Protein AF-A0A496L9N2-F1 (afdb_monomer_lite)

Foldseek 3Di:
DYDDDDDDPPPPPPPPPVPPPQDDWAQVDKDKDFDDAQDKWFKWFAAPAWQWWKWKDAQPDTDIGTHHRDTDPGTDIDHHNHRMMMMTTRTPDMDTDD

Structure (mmCIF, N/CA/C/O backbone):
data_AF-A0A496L9N2-F1
#
_entry.id   AF-A0A496L9N2-F1
#
loop_
_atom_site.group_PDB
_atom_site.id
_atom_site.type_symbol
_atom_site.label_atom_id
_atom_site.label_alt_id
_atom_site.label_comp_id
_atom_site.label_asym_id
_atom_site.label_entity_id
_atom_site.label_seq_id
_atom_site.pdbx_PDB_ins_code
_atom_site.Cartn_x
_atom_site.Cartn_y
_atom_site.Cartn_z
_atom_site.occupancy
_atom_site.B_iso_or_equiv
_atom_site.auth_seq_id
_atom_site.auth_comp_id
_atom_site.auth_asym_id
_atom_site.auth_atom_id
_atom_site.pdbx_PDB_model_num
ATOM 1 N N . MET A 1 1 ? 64.633 -45.741 10.354 1.00 36.06 1 MET A N 1
ATOM 2 C CA . MET A 1 1 ? 64.370 -45.119 9.034 1.00 36.06 1 MET A CA 1
ATOM 3 C C . MET A 1 1 ? 62.860 -45.118 8.837 1.00 36.06 1 MET A C 1
ATOM 5 O O . MET A 1 1 ? 62.280 -46.160 9.049 1.00 36.06 1 MET A O 1
ATOM 9 N N . ARG A 1 2 ? 62.137 -44.066 8.472 1.00 38.75 2 ARG A N 1
ATOM 10 C CA . ARG A 1 2 ? 62.447 -42.684 8.114 1.00 38.75 2 ARG A CA 1
ATOM 11 C C . ARG A 1 2 ? 61.059 -42.095 7.780 1.00 38.75 2 ARG A C 1
ATOM 13 O O . ARG A 1 2 ? 60.489 -42.583 6.820 1.00 38.75 2 ARG A O 1
ATOM 20 N N . LYS A 1 3 ? 60.618 -41.037 8.488 1.00 38.22 3 LYS A N 1
ATOM 21 C CA . LYS A 1 3 ? 59.775 -39.934 7.948 1.00 38.22 3 LYS A CA 1
ATOM 22 C C . LYS A 1 3 ? 58.300 -40.297 7.610 1.00 38.22 3 LYS A C 1
ATOM 24 O O . LYS A 1 3 ? 58.030 -41.409 7.215 1.00 38.22 3 LYS A O 1
ATOM 29 N N . VAL A 1 4 ? 57.274 -39.450 7.696 1.00 49.91 4 VAL A N 1
ATOM 30 C CA . VAL A 1 4 ? 57.127 -38.012 7.961 1.00 49.91 4 VAL A CA 1
ATOM 31 C C . VAL A 1 4 ? 55.627 -37.729 8.187 1.00 49.91 4 VAL A C 1
ATOM 33 O O . VAL A 1 4 ? 54.772 -38.395 7.614 1.00 49.91 4 VAL A O 1
ATOM 36 N N . PHE A 1 5 ? 55.346 -36.733 9.027 1.00 50.44 5 PHE A N 1
ATOM 37 C CA . PHE A 1 5 ? 54.077 -36.020 9.196 1.00 50.44 5 PHE A CA 1
ATOM 38 C C . PHE A 1 5 ? 53.332 -35.736 7.881 1.00 50.44 5 PHE A C 1
ATOM 40 O O . PHE A 1 5 ? 53.931 -35.172 6.968 1.00 50.44 5 PHE A O 1
ATOM 47 N N . THR A 1 6 ? 52.002 -35.866 7.862 1.00 48.62 6 THR A N 1
ATOM 48 C CA . THR A 1 6 ? 51.175 -34.768 7.325 1.00 48.62 6 THR A CA 1
ATOM 49 C C . THR A 1 6 ? 49.805 -34.738 7.998 1.00 48.62 6 THR A C 1
ATOM 51 O O . THR A 1 6 ? 49.031 -35.687 7.937 1.00 48.62 6 THR A O 1
ATOM 54 N N . TYR A 1 7 ? 49.570 -33.633 8.698 1.00 42.25 7 TYR A N 1
ATOM 55 C CA . TYR A 1 7 ? 48.331 -33.246 9.351 1.00 42.25 7 TYR A CA 1
ATOM 56 C C . TYR A 1 7 ? 47.402 -32.514 8.361 1.00 42.25 7 TYR A C 1
ATOM 58 O O . TYR A 1 7 ? 47.862 -31.993 7.349 1.00 42.25 7 TYR A O 1
ATOM 66 N N . PHE A 1 8 ? 46.136 -32.372 8.770 1.00 48.81 8 PHE A N 1
ATOM 67 C CA . PHE A 1 8 ? 45.142 -31.389 8.314 1.00 48.81 8 PHE A CA 1
ATOM 68 C C . PHE A 1 8 ? 44.525 -31.590 6.924 1.00 48.81 8 PHE A C 1
ATOM 70 O O . PHE A 1 8 ? 44.835 -30.878 5.975 1.00 48.81 8 PHE A O 1
ATOM 77 N N . THR A 1 9 ? 43.485 -32.423 6.850 1.00 45.75 9 THR A N 1
ATOM 78 C CA . THR A 1 9 ? 42.367 -32.146 5.936 1.00 45.75 9 THR A CA 1
ATOM 79 C C . THR A 1 9 ? 41.264 -31.451 6.724 1.00 45.75 9 THR A C 1
ATOM 81 O O . THR A 1 9 ? 40.448 -32.084 7.392 1.00 45.75 9 THR A O 1
ATOM 84 N N . ILE A 1 10 ? 41.292 -30.120 6.682 1.00 54.94 10 ILE A N 1
ATOM 85 C CA . ILE A 1 10 ? 40.213 -29.245 7.134 1.00 54.94 10 ILE A CA 1
ATOM 86 C C . ILE A 1 10 ? 39.014 -29.529 6.226 1.00 54.94 10 ILE A C 1
ATOM 88 O O . ILE A 1 10 ? 39.008 -29.130 5.062 1.00 54.94 10 ILE A O 1
ATOM 92 N N . LEU A 1 11 ? 38.003 -30.233 6.736 1.00 48.22 11 LEU A N 1
ATOM 93 C CA . LEU A 1 11 ? 36.707 -30.305 6.073 1.00 48.22 11 LEU A CA 1
ATOM 94 C C . LEU A 1 11 ? 35.982 -28.992 6.376 1.00 48.22 11 LEU A C 1
ATOM 96 O O . LEU A 1 11 ? 35.253 -28.871 7.359 1.00 48.22 11 LEU A O 1
ATOM 100 N N . ALA A 1 12 ? 36.254 -27.976 5.560 1.00 53.25 12 ALA A N 1
ATOM 101 C CA . ALA A 1 12 ? 35.446 -26.772 5.518 1.00 53.25 12 ALA A CA 1
ATOM 102 C C . ALA A 1 12 ? 34.037 -27.188 5.076 1.00 53.25 12 ALA A C 1
ATOM 104 O O . ALA A 1 12 ? 33.773 -27.375 3.889 1.00 53.25 12 ALA A O 1
ATOM 105 N N . ALA A 1 13 ? 33.138 -27.383 6.041 1.00 56.91 13 ALA A N 1
ATOM 106 C CA . ALA A 1 13 ? 31.712 -27.431 5.780 1.00 56.91 13 ALA A CA 1
ATOM 107 C C . ALA A 1 13 ? 31.321 -26.049 5.243 1.00 56.91 13 ALA A C 1
ATOM 109 O O . ALA A 1 13 ? 31.137 -25.099 6.004 1.00 56.91 13 ALA A O 1
ATOM 110 N N . GLY A 1 14 ? 31.297 -25.919 3.916 1.00 54.19 14 GLY A N 1
ATOM 111 C CA . GLY A 1 14 ? 30.810 -24.735 3.232 1.00 54.19 14 GLY A CA 1
ATOM 112 C C . GLY A 1 14 ? 29.369 -24.495 3.654 1.00 54.19 14 GLY A C 1
ATOM 113 O O . GLY A 1 14 ? 28.460 -25.201 3.224 1.00 54.19 14 GLY A O 1
ATOM 114 N N . LEU A 1 15 ? 29.167 -23.509 4.524 1.00 57.34 15 LEU A N 1
ATOM 115 C CA . LEU A 1 15 ? 27.855 -22.963 4.809 1.00 57.34 15 LEU A CA 1
ATOM 116 C C . LEU A 1 15 ? 27.409 -22.252 3.531 1.00 57.34 15 LEU A C 1
ATOM 118 O O . LEU A 1 15 ? 27.759 -21.097 3.295 1.00 57.34 15 LEU A O 1
ATOM 122 N N . ILE A 1 16 ? 26.675 -22.958 2.674 1.00 60.75 16 ILE A N 1
ATOM 123 C CA . ILE A 1 16 ? 25.995 -22.355 1.529 1.00 60.75 16 ILE A CA 1
ATOM 124 C C . ILE A 1 16 ? 24.809 -21.570 2.100 1.00 60.75 16 ILE A C 1
ATOM 126 O O . ILE A 1 16 ? 23.659 -22.003 2.057 1.00 60.75 16 ILE A O 1
ATOM 130 N N . ALA A 1 17 ? 25.094 -20.433 2.736 1.00 58.53 17 ALA A N 1
ATOM 131 C CA . ALA A 1 17 ? 24.071 -19.472 3.097 1.00 58.53 17 ALA A CA 1
ATOM 132 C C . ALA A 1 17 ? 23.520 -18.931 1.777 1.00 58.53 17 ALA A C 1
ATOM 134 O O . ALA A 1 17 ? 24.125 -18.072 1.139 1.00 58.53 17 ALA A O 1
ATOM 135 N N . SER A 1 18 ? 22.401 -19.497 1.330 1.00 59.22 18 SER A N 1
ATOM 136 C CA . SER A 1 18 ? 21.631 -18.958 0.217 1.00 59.22 18 SER A CA 1
ATOM 137 C C . SER A 1 18 ? 21.074 -17.616 0.684 1.00 59.22 18 SER A C 1
ATOM 139 O O . SER A 1 18 ? 20.006 -17.554 1.287 1.00 59.22 18 SER A O 1
ATOM 141 N N . THR A 1 19 ? 21.839 -16.541 0.503 1.00 51.50 19 THR A N 1
ATOM 142 C CA . THR A 1 19 ? 21.374 -15.185 0.776 1.00 51.50 19 THR A CA 1
ATOM 143 C C . THR A 1 19 ? 20.365 -14.834 -0.306 1.00 51.50 19 THR A C 1
ATOM 145 O O . THR A 1 19 ? 20.704 -14.329 -1.373 1.00 51.50 19 THR A O 1
ATOM 148 N N . THR A 1 20 ? 19.089 -15.134 -0.067 1.00 59.22 20 THR A N 1
ATOM 149 C CA . THR A 1 20 ? 18.021 -14.558 -0.881 1.00 59.22 20 THR A CA 1
ATOM 150 C C . THR A 1 20 ? 18.107 -13.047 -0.704 1.00 59.22 20 THR A C 1
ATOM 152 O O . THR A 1 20 ? 17.745 -12.522 0.351 1.00 59.22 20 THR A O 1
ATOM 155 N N . VAL A 1 21 ? 18.648 -12.347 -1.701 1.00 61.78 21 VAL A N 1
ATOM 156 C CA . VAL A 1 21 ? 18.656 -10.885 -1.744 1.00 61.78 21 VAL A CA 1
ATOM 157 C C . VAL A 1 21 ? 17.199 -10.446 -1.886 1.00 61.78 21 VAL A C 1
ATOM 159 O O . VAL A 1 21 ? 16.675 -10.345 -2.991 1.00 61.78 21 VAL A O 1
ATOM 162 N N . GLN A 1 22 ? 16.502 -10.250 -0.766 1.00 65.25 22 GLN A N 1
ATOM 163 C CA . GLN A 1 22 ? 15.195 -9.605 -0.789 1.00 65.25 22 GLN A CA 1
ATOM 164 C C . GLN A 1 22 ? 15.406 -8.134 -1.136 1.00 65.25 22 GLN A C 1
ATOM 166 O O . GLN A 1 22 ? 16.136 -7.419 -0.445 1.00 65.25 22 GLN A O 1
ATOM 171 N N . ALA A 1 23 ? 14.763 -7.680 -2.212 1.00 77.94 23 ALA A N 1
ATOM 172 C CA . ALA A 1 23 ? 14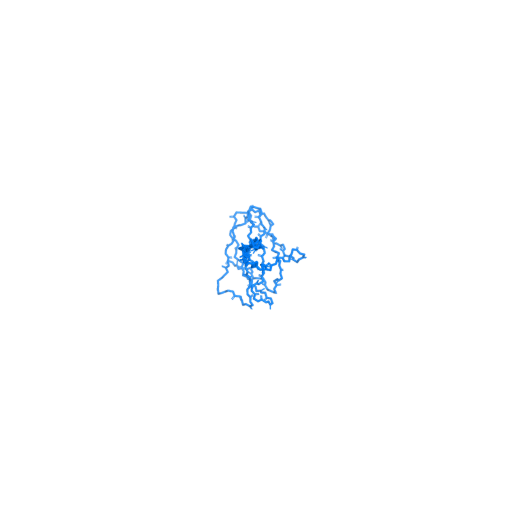.719 -6.267 -2.551 1.00 77.94 23 ALA A CA 1
ATOM 173 C C . ALA A 1 23 ? 14.160 -5.467 -1.359 1.00 77.94 23 ALA A C 1
ATOM 175 O O . ALA A 1 23 ? 13.143 -5.837 -0.767 1.00 77.94 23 ALA A O 1
ATOM 176 N N . GLN A 1 24 ? 14.832 -4.374 -0.991 1.00 92.12 24 GLN A N 1
ATOM 177 C CA . GLN A 1 24 ? 14.393 -3.511 0.106 1.00 92.12 24 GLN A CA 1
ATOM 178 C C . GLN A 1 24 ? 13.285 -2.553 -0.350 1.00 92.12 24 GLN A C 1
ATOM 180 O O . GLN A 1 24 ? 13.298 -2.056 -1.477 1.00 92.12 24 GLN A O 1
ATOM 185 N N . VAL A 1 25 ? 12.334 -2.263 0.543 1.00 97.31 25 VAL A N 1
ATOM 186 C CA . VAL A 1 25 ? 11.277 -1.270 0.293 1.00 97.31 25 VAL A CA 1
ATOM 187 C C . VAL A 1 25 ? 11.901 0.119 0.149 1.00 97.31 25 VAL A C 1
ATOM 189 O O . VAL A 1 25 ? 12.671 0.551 1.007 1.00 97.31 25 VAL A O 1
ATOM 192 N N . ASN A 1 26 ? 11.519 0.858 -0.895 1.00 97.19 26 ASN A N 1
ATOM 193 C CA . ASN A 1 26 ? 11.902 2.262 -1.027 1.00 97.19 26 ASN A CA 1
ATOM 194 C C . ASN A 1 26 ? 11.111 3.133 -0.036 1.00 97.19 26 ASN A C 1
ATOM 196 O O . ASN A 1 26 ? 9.980 3.531 -0.311 1.00 97.19 26 ASN A O 1
ATOM 200 N N . MET A 1 27 ? 11.722 3.447 1.106 1.00 97.69 27 MET A N 1
ATOM 201 C CA . MET A 1 27 ? 11.111 4.268 2.159 1.00 97.69 27 MET A CA 1
ATOM 202 C C . MET A 1 27 ? 11.096 5.774 1.845 1.00 97.69 27 MET A C 1
ATOM 204 O O . MET A 1 27 ? 10.404 6.526 2.526 1.00 97.69 27 MET A O 1
ATOM 208 N N . SER A 1 28 ? 11.822 6.228 0.818 1.00 97.94 28 SER A N 1
ATOM 209 C CA . SER A 1 28 ? 11.864 7.640 0.407 1.00 97.94 28 SER A CA 1
ATOM 210 C C . SER A 1 28 ? 10.691 8.041 -0.488 1.00 97.94 28 SER A C 1
ATOM 212 O O . SER A 1 28 ? 10.455 9.229 -0.692 1.00 97.94 28 SER A O 1
ATOM 214 N N . ARG A 1 29 ? 9.951 7.069 -1.033 1.00 97.25 29 ARG A N 1
ATOM 215 C CA . ARG A 1 29 ? 8.743 7.306 -1.828 1.00 97.25 29 ARG A CA 1
ATOM 216 C C . ARG A 1 29 ? 7.539 6.775 -1.080 1.00 97.25 29 ARG A C 1
ATOM 218 O O . ARG A 1 29 ? 7.481 5.585 -0.772 1.00 97.25 29 ARG A O 1
ATOM 225 N N . PHE A 1 30 ? 6.589 7.659 -0.797 1.00 98.25 30 PHE A N 1
ATOM 226 C CA . PHE A 1 30 ? 5.394 7.286 -0.064 1.00 98.25 30 PHE A CA 1
ATOM 227 C C . PHE A 1 30 ? 4.166 8.092 -0.469 1.00 98.25 30 PHE A C 1
ATOM 229 O O . PHE A 1 30 ? 4.260 9.200 -0.993 1.00 98.25 30 PHE A O 1
ATOM 236 N N . ILE A 1 31 ? 3.011 7.497 -0.194 1.00 98.12 31 ILE A N 1
ATOM 237 C CA . ILE A 1 31 ? 1.688 8.100 -0.307 1.00 98.12 31 ILE A CA 1
ATOM 238 C C . ILE A 1 31 ? 1.055 8.022 1.080 1.00 98.12 31 ILE A C 1
ATOM 240 O O . ILE A 1 31 ? 1.108 6.970 1.721 1.00 98.12 31 ILE A O 1
ATOM 244 N N . THR A 1 32 ? 0.458 9.113 1.549 1.00 97.81 32 THR A N 1
ATOM 245 C CA . THR A 1 32 ? -0.340 9.133 2.777 1.00 97.81 32 THR A CA 1
ATOM 246 C C . THR A 1 32 ? -1.820 9.223 2.438 1.00 97.81 32 THR A C 1
ATOM 248 O O . THR A 1 32 ? -2.231 9.991 1.572 1.00 97.81 32 THR A O 1
ATOM 251 N N . LEU A 1 33 ? -2.627 8.429 3.132 1.00 97.56 33 LEU A N 1
ATOM 252 C CA . LEU A 1 33 ? -4.080 8.449 3.052 1.00 97.56 33 LEU A CA 1
ATOM 253 C C . LEU A 1 33 ? -4.641 8.786 4.432 1.00 97.56 33 LEU A C 1
ATOM 255 O O . LEU A 1 33 ? -4.243 8.181 5.431 1.00 97.56 33 LEU A O 1
ATOM 259 N N . THR A 1 34 ? -5.597 9.709 4.483 1.00 97.56 34 THR A N 1
ATOM 260 C CA . THR A 1 34 ? -6.456 9.873 5.658 1.00 97.56 34 THR A CA 1
ATOM 261 C C . THR A 1 34 ? -7.547 8.814 5.604 1.00 97.56 34 THR A C 1
ATOM 263 O O . THR A 1 34 ? -8.278 8.713 4.619 1.00 97.56 34 THR A O 1
ATOM 266 N N . VAL A 1 35 ? -7.641 8.009 6.655 1.00 96.81 35 VAL A N 1
ATOM 267 C CA . VAL A 1 35 ? -8.562 6.875 6.752 1.00 96.81 35 VAL A CA 1
ATOM 268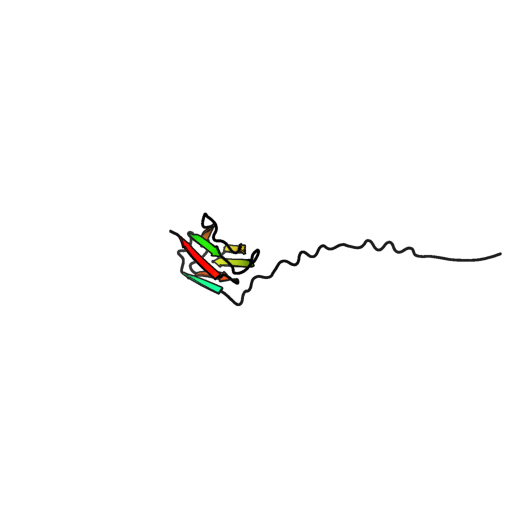 C C . VAL A 1 35 ? -9.338 6.931 8.067 1.00 96.81 35 VAL A C 1
ATOM 270 O O . VAL A 1 35 ? -8.933 7.579 9.035 1.00 96.81 35 VAL A O 1
ATOM 273 N N . ALA A 1 36 ? -10.488 6.264 8.110 1.00 96.88 36 ALA A N 1
ATOM 274 C CA . ALA A 1 36 ? -11.212 6.068 9.357 1.00 96.88 36 ALA A CA 1
ATOM 275 C C . ALA A 1 36 ? -10.553 4.926 10.140 1.00 96.88 36 ALA A C 1
ATOM 277 O O . ALA A 1 36 ? -10.420 3.815 9.620 1.00 96.88 36 ALA A O 1
ATOM 278 N N . LYS A 1 37 ? -10.147 5.200 11.383 1.00 97.56 37 LYS A N 1
ATOM 279 C CA . LYS A 1 37 ? -9.622 4.181 12.295 1.00 97.56 37 LYS A CA 1
ATOM 280 C C . LYS A 1 37 ? -10.621 3.024 12.439 1.00 97.56 37 LYS A C 1
ATOM 282 O O . LYS A 1 37 ? -11.833 3.233 12.378 1.00 97.56 37 LYS A O 1
ATOM 287 N N . ASP A 1 38 ? -10.096 1.809 12.563 1.00 96.81 38 ASP A N 1
ATOM 288 C CA . ASP A 1 38 ? -10.831 0.545 12.703 1.00 96.81 38 ASP A CA 1
ATOM 289 C C . ASP A 1 38 ? -11.731 0.189 11.501 1.00 96.81 38 ASP A C 1
ATOM 291 O O . ASP A 1 38 ? -12.443 -0.816 11.514 1.00 96.81 38 ASP A O 1
ATOM 295 N N . SER A 1 39 ? -11.668 0.967 10.416 1.00 96.19 39 SER A N 1
ATOM 296 C CA . SER A 1 39 ? -12.408 0.703 9.183 1.00 96.19 39 SER A CA 1
ATOM 297 C C . SER A 1 39 ? -11.571 -0.085 8.180 1.00 96.19 39 SER A C 1
ATOM 299 O O . SER A 1 39 ? -10.344 0.022 8.122 1.00 96.19 39 SER A O 1
ATOM 301 N N . VAL A 1 40 ? -12.251 -0.875 7.348 1.00 96.88 40 VAL A N 1
ATOM 302 C CA . VAL A 1 40 ? -11.606 -1.621 6.264 1.00 96.88 40 VAL A CA 1
ATOM 303 C C . VAL A 1 40 ? -11.501 -0.744 5.023 1.00 96.88 40 VAL A C 1
ATOM 305 O O . VAL A 1 40 ? -12.516 -0.325 4.472 1.00 96.88 40 VAL A O 1
ATOM 308 N N . ILE A 1 41 ? -10.279 -0.549 4.534 1.00 96.38 41 ILE A N 1
ATOM 309 C CA . ILE A 1 41 ? -9.996 0.071 3.240 1.00 96.38 41 ILE A CA 1
ATOM 310 C C . ILE A 1 41 ? -9.614 -0.997 2.210 1.00 96.38 41 ILE A C 1
ATOM 312 O O . ILE A 1 41 ? -8.917 -1.966 2.524 1.00 96.38 41 ILE A O 1
ATOM 316 N N . LYS A 1 42 ? -10.083 -0.834 0.968 1.00 97.25 42 LYS A N 1
ATOM 317 C CA . LYS A 1 42 ? -9.738 -1.711 -0.155 1.00 97.25 42 LYS A CA 1
ATOM 318 C C . LYS A 1 42 ? -8.752 -1.017 -1.079 1.00 97.25 42 LYS A C 1
ATOM 320 O O . LYS A 1 42 ? -9.106 -0.036 -1.732 1.00 97.25 42 LYS A O 1
ATOM 325 N N . LEU A 1 43 ? -7.544 -1.557 -1.169 1.00 97.56 43 LEU A N 1
ATOM 326 C CA . LEU A 1 43 ? -6.461 -0.992 -1.966 1.00 97.56 43 LEU A CA 1
ATOM 327 C C . LEU A 1 43 ? -5.967 -2.000 -3.000 1.00 97.56 43 LEU A C 1
ATOM 329 O O . LEU A 1 43 ? -5.818 -3.189 -2.712 1.00 97.56 43 LEU A O 1
ATOM 333 N N . ASN A 1 44 ? -5.702 -1.518 -4.207 1.00 97.44 44 ASN A N 1
ATOM 334 C CA . ASN A 1 44 ? -5.039 -2.280 -5.255 1.00 97.44 44 ASN A CA 1
ATOM 335 C C . ASN A 1 44 ? -3.834 -1.493 -5.770 1.00 97.44 44 ASN A C 1
ATOM 337 O O . ASN A 1 44 ? -3.856 -0.262 -5.792 1.00 97.44 44 ASN A O 1
ATOM 341 N N . PHE A 1 45 ? -2.785 -2.209 -6.151 1.00 97.69 45 PHE A N 1
ATOM 342 C CA . PHE A 1 45 ? -1.474 -1.635 -6.421 1.00 97.69 45 PHE A CA 1
ATOM 343 C C . PHE A 1 45 ? -0.928 -2.200 -7.720 1.00 97.69 45 PHE A C 1
ATOM 345 O O . PHE A 1 45 ? -1.094 -3.388 -7.997 1.00 97.69 45 PHE A O 1
ATOM 352 N N . LYS A 1 46 ? -0.219 -1.360 -8.464 1.00 98.00 46 LYS A N 1
ATOM 353 C CA . LYS A 1 46 ? 0.605 -1.757 -9.601 1.00 98.00 46 LYS A CA 1
ATOM 354 C C . LYS A 1 46 ? 1.968 -1.095 -9.479 1.00 98.00 46 LYS A C 1
ATOM 356 O O . LYS A 1 46 ? 2.071 0.038 -9.009 1.00 98.00 46 LYS A O 1
ATOM 361 N N . ALA A 1 47 ? 3.008 -1.808 -9.877 1.00 98.06 47 ALA A N 1
ATOM 362 C CA . ALA A 1 47 ? 4.377 -1.322 -9.902 1.00 98.06 47 ALA A CA 1
ATOM 363 C C . ALA A 1 47 ? 4.919 -1.308 -11.336 1.00 98.06 47 ALA A C 1
ATOM 365 O O . ALA A 1 47 ? 4.315 -1.853 -12.259 1.00 98.06 47 ALA A O 1
ATOM 366 N N . ALA A 1 48 ? 6.067 -0.660 -11.531 1.00 97.50 48 ALA A N 1
ATOM 367 C CA . ALA A 1 48 ? 6.757 -0.659 -12.823 1.00 97.50 48 ALA A CA 1
ATOM 368 C C . ALA A 1 48 ? 7.525 -1.969 -13.094 1.00 97.50 48 ALA A C 1
ATOM 370 O O . ALA A 1 48 ? 7.830 -2.265 -14.244 1.00 97.50 48 ALA A O 1
ATOM 371 N N . ALA A 1 49 ? 7.826 -2.749 -12.051 1.00 96.88 49 ALA A N 1
ATOM 372 C CA . ALA A 1 49 ? 8.526 -4.026 -12.136 1.00 96.88 49 ALA A CA 1
ATOM 373 C C . ALA A 1 49 ? 7.849 -5.076 -11.247 1.00 96.88 49 ALA A C 1
ATOM 375 O O . ALA A 1 49 ? 7.235 -4.737 -10.231 1.00 96.88 49 ALA A O 1
ATOM 376 N N . ASN A 1 50 ? 7.981 -6.349 -11.621 1.00 96.62 50 ASN A N 1
ATOM 377 C CA . ASN A 1 50 ? 7.528 -7.451 -10.779 1.00 96.62 50 ASN A CA 1
ATOM 378 C C . ASN A 1 50 ? 8.328 -7.529 -9.481 1.00 96.62 50 ASN A C 1
ATOM 380 O O . ASN A 1 50 ? 9.438 -7.006 -9.384 1.00 96.62 50 ASN A O 1
ATOM 384 N N . ASP A 1 51 ? 7.716 -8.155 -8.480 1.00 95.69 51 ASP A N 1
ATOM 385 C CA . ASP A 1 51 ? 8.296 -8.352 -7.154 1.00 95.69 51 ASP A CA 1
ATOM 386 C C . ASP A 1 51 ? 8.735 -7.055 -6.454 1.00 95.69 51 ASP A C 1
ATOM 388 O O . ASP A 1 51 ? 9.595 -7.065 -5.574 1.00 95.69 51 ASP A O 1
ATOM 392 N N . THR A 1 52 ? 8.111 -5.921 -6.801 1.00 97.19 52 THR A N 1
ATOM 393 C CA . THR A 1 52 ? 8.427 -4.628 -6.187 1.00 97.19 52 THR A CA 1
ATOM 394 C C . THR A 1 52 ? 7.976 -4.630 -4.723 1.00 97.19 52 THR A C 1
ATOM 396 O O . THR A 1 52 ? 6.776 -4.766 -4.467 1.00 97.19 52 THR A O 1
ATOM 399 N N . PRO A 1 53 ? 8.885 -4.447 -3.751 1.00 97.62 53 PRO A N 1
ATOM 400 C CA . PRO A 1 53 ? 8.542 -4.451 -2.335 1.00 97.62 53 PRO A CA 1
ATOM 401 C C . PRO A 1 53 ? 7.810 -3.157 -1.946 1.00 97.62 53 PRO A C 1
ATOM 403 O O . PRO A 1 53 ? 8.274 -2.043 -2.207 1.00 97.62 53 PRO A O 1
ATOM 406 N N . VAL A 1 54 ? 6.665 -3.317 -1.289 1.00 98.19 54 VAL A N 1
ATOM 407 C CA . VAL A 1 54 ? 5.785 -2.247 -0.809 1.00 98.19 54 VAL A CA 1
ATOM 408 C C . VAL A 1 54 ? 5.478 -2.486 0.660 1.00 98.19 54 VAL A C 1
ATOM 410 O O . VAL A 1 54 ? 5.281 -3.625 1.082 1.00 98.19 54 VAL A O 1
ATOM 413 N N . LYS A 1 55 ? 5.413 -1.408 1.441 1.00 98.38 55 LYS A N 1
ATOM 414 C CA . LYS A 1 55 ? 5.078 -1.455 2.866 1.00 98.38 55 LYS A CA 1
ATOM 415 C C . LYS A 1 55 ? 3.893 -0.560 3.179 1.00 98.38 55 LYS A C 1
ATOM 417 O O . LYS A 1 55 ? 3.851 0.579 2.733 1.00 98.38 55 LYS A O 1
ATOM 422 N N . ILE A 1 56 ? 2.966 -1.049 3.992 1.00 98.50 56 ILE A N 1
ATOM 423 C CA . ILE A 1 56 ? 1.854 -0.263 4.530 1.00 98.50 56 ILE A CA 1
ATOM 424 C C . ILE A 1 56 ? 2.043 -0.127 6.034 1.00 98.50 56 ILE A C 1
ATOM 426 O O . ILE A 1 56 ? 2.236 -1.127 6.726 1.00 98.50 56 ILE A O 1
ATOM 430 N N . LYS A 1 57 ? 1.961 1.112 6.525 1.00 98.56 57 LYS A N 1
ATOM 431 C CA . LYS A 1 57 ? 1.922 1.454 7.947 1.00 98.56 57 LYS A CA 1
ATOM 432 C C . LYS A 1 57 ? 0.657 2.229 8.290 1.00 98.56 57 LYS A C 1
ATOM 434 O O . LYS A 1 57 ? 0.366 3.221 7.633 1.00 98.56 57 LYS A O 1
ATOM 439 N N . CYS A 1 58 ? -0.071 1.811 9.319 1.00 98.31 58 CYS A N 1
ATOM 440 C CA . CYS A 1 58 ? -1.236 2.526 9.845 1.00 98.31 58 CYS A CA 1
ATOM 441 C C . CYS A 1 58 ? -1.520 2.073 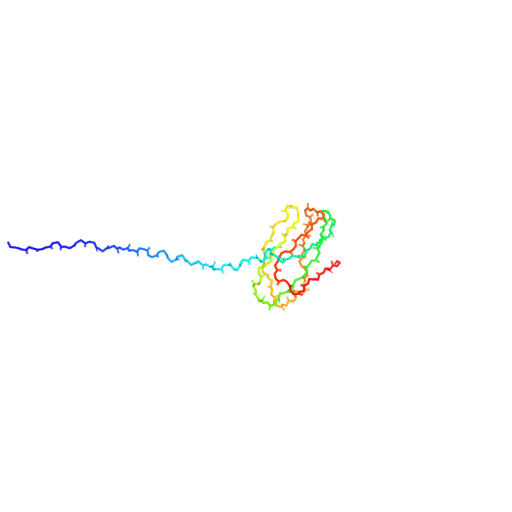11.286 1.00 98.31 58 CYS A C 1
ATOM 443 O O . CYS A 1 58 ? -2.115 1.016 11.497 1.00 98.31 58 CYS A O 1
ATOM 445 N N . GLY A 1 59 ? -1.058 2.828 12.286 1.00 97.38 59 GLY A N 1
ATOM 446 C CA . GLY A 1 59 ? -1.111 2.393 13.686 1.00 97.38 59 GLY A CA 1
ATOM 447 C C . GLY A 1 59 ? -0.339 1.089 13.908 1.00 97.38 59 GLY A C 1
ATOM 448 O O . GLY A 1 59 ? 0.852 1.013 13.611 1.00 97.38 59 GLY A O 1
ATOM 449 N N . SER A 1 60 ? -1.028 0.054 14.399 1.00 96.31 60 SER A N 1
ATOM 450 C CA . SER A 1 60 ? -0.471 -1.296 14.587 1.00 96.31 60 SER A CA 1
ATOM 451 C C . SER A 1 60 ? -0.348 -2.116 13.295 1.00 96.31 60 SER A C 1
ATOM 453 O O . SER A 1 60 ? 0.322 -3.149 13.300 1.00 96.31 60 SER A O 1
ATOM 455 N N . LEU A 1 61 ? -0.957 -1.680 12.183 1.00 97.62 61 LEU A N 1
ATOM 456 C CA . LEU A 1 61 ? -0.747 -2.302 10.877 1.00 97.62 61 LEU A CA 1
ATOM 457 C C . LEU A 1 61 ? 0.654 -1.935 10.375 1.00 97.62 61 LEU A C 1
ATOM 459 O O . LEU A 1 61 ? 0.902 -0.780 10.040 1.00 97.62 61 LEU A O 1
ATOM 463 N N . ASP A 1 62 ? 1.544 -2.918 10.282 1.00 97.62 62 ASP A N 1
ATOM 464 C CA . ASP A 1 62 ? 2.847 -2.817 9.622 1.00 97.62 62 ASP A CA 1
ATOM 465 C C . ASP A 1 62 ? 3.054 -4.084 8.783 1.00 97.62 62 ASP A C 1
ATOM 467 O O . ASP A 1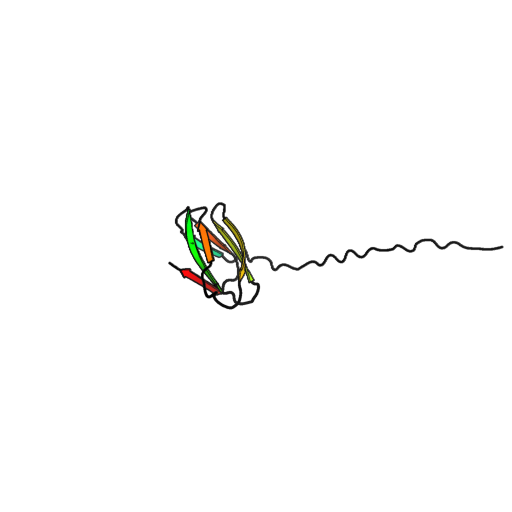 62 ? 3.320 -5.161 9.313 1.00 97.62 62 ASP A O 1
ATOM 471 N N . THR A 1 63 ? 2.863 -3.979 7.469 1.00 97.00 63 THR A N 1
ATOM 472 C CA . THR A 1 63 ? 2.954 -5.128 6.561 1.00 97.00 63 THR A CA 1
ATOM 473 C C . THR A 1 63 ? 3.775 -4.795 5.329 1.00 97.00 63 THR A C 1
ATOM 475 O O . THR A 1 63 ? 3.709 -3.682 4.810 1.00 97.00 63 THR A O 1
ATOM 478 N N . THR A 1 64 ? 4.559 -5.765 4.865 1.00 97.25 64 THR A N 1
ATOM 479 C CA . THR A 1 64 ? 5.364 -5.674 3.643 1.00 97.25 64 THR A CA 1
ATOM 480 C C . THR A 1 64 ? 4.982 -6.812 2.708 1.00 97.25 64 THR A C 1
ATOM 482 O O . THR A 1 64 ? 4.829 -7.951 3.145 1.00 97.25 64 THR A O 1
ATOM 485 N N . PHE A 1 65 ? 4.815 -6.503 1.428 1.00 96.19 65 PHE A N 1
ATOM 486 C CA . PHE A 1 65 ? 4.431 -7.452 0.386 1.00 96.19 65 PHE A CA 1
ATOM 487 C C . PHE A 1 65 ? 5.021 -7.026 -0.959 1.00 96.19 65 PHE A C 1
ATOM 489 O O . PHE A 1 65 ? 5.564 -5.929 -1.089 1.00 96.19 65 PHE A O 1
ATOM 496 N N . THR A 1 66 ? 4.918 -7.890 -1.965 1.00 96.56 66 THR A N 1
ATOM 497 C CA . THR A 1 66 ? 5.357 -7.580 -3.325 1.00 96.56 66 THR A CA 1
ATOM 498 C C . THR A 1 66 ? 4.190 -7.191 -4.225 1.00 96.56 66 THR A C 1
ATOM 500 O O . THR A 1 66 ? 3.070 -7.698 -4.107 1.00 96.56 66 THR A O 1
ATOM 503 N N . VAL A 1 67 ? 4.460 -6.270 -5.144 1.00 97.56 67 VAL A N 1
ATOM 504 C CA . VAL A 1 67 ? 3.519 -5.781 -6.151 1.00 97.56 67 VAL A CA 1
ATOM 505 C C . VAL A 1 67 ? 4.084 -6.066 -7.536 1.00 97.56 67 VAL A C 1
ATOM 507 O O . VAL A 1 67 ? 5.276 -5.887 -7.781 1.00 97.56 67 VAL A O 1
ATOM 510 N N . GLY A 1 68 ? 3.213 -6.543 -8.425 1.00 97.81 68 GLY A N 1
ATOM 511 C CA . GLY A 1 68 ? 3.542 -6.844 -9.814 1.00 97.81 68 GLY A CA 1
ATOM 512 C C . GLY A 1 68 ? 3.230 -5.694 -10.767 1.00 97.81 68 GLY A C 1
ATOM 513 O O . GLY A 1 68 ? 2.768 -4.623 -10.369 1.00 97.81 68 GLY A O 1
ATOM 514 N N . THR A 1 69 ? 3.425 -5.952 -12.055 1.00 98.19 69 THR A N 1
ATOM 515 C CA . THR A 1 69 ? 3.124 -5.003 -13.138 1.00 98.19 69 THR A CA 1
ATOM 516 C C . THR A 1 69 ? 1.652 -4.966 -13.548 1.00 98.19 69 THR A C 1
ATOM 518 O O . THR A 1 69 ? 1.290 -4.213 -14.448 1.00 98.19 69 THR A O 1
ATOM 521 N N . GLU A 1 70 ? 0.785 -5.739 -12.898 1.00 97.06 70 GLU A N 1
ATOM 522 C CA . GLU A 1 70 ? -0.648 -5.805 -13.189 1.00 97.06 70 GLU A CA 1
ATOM 523 C C . GLU A 1 70 ? -1.476 -5.529 -11.933 1.00 97.06 70 GLU A C 1
ATOM 525 O O . GLU A 1 70 ? -1.104 -5.915 -10.822 1.00 97.06 70 GLU A O 1
ATOM 530 N N . LEU A 1 71 ? -2.630 -4.883 -12.117 1.00 96.00 71 LEU A N 1
ATOM 531 C CA . LEU A 1 71 ? -3.620 -4.751 -11.052 1.00 96.00 71 LEU A CA 1
ATOM 532 C C . LEU A 1 71 ? -4.254 -6.112 -10.783 1.00 96.00 71 LEU A C 1
ATOM 534 O O . LEU A 1 71 ? -4.673 -6.813 -11.704 1.00 96.00 71 LEU A O 1
ATOM 538 N N . LYS A 1 72 ? -4.392 -6.475 -9.506 1.00 94.00 72 LYS A N 1
ATOM 539 C CA . LYS A 1 72 ? -5.073 -7.722 -9.149 1.00 94.00 72 LYS A CA 1
ATOM 540 C C . LYS A 1 72 ? -6.568 -7.627 -9.497 1.00 94.00 72 LYS A C 1
ATOM 542 O O . LYS A 1 72 ? -7.152 -6.563 -9.301 1.00 94.00 72 LYS A O 1
ATOM 547 N N . PRO A 1 73 ? -7.238 -8.726 -9.892 1.00 92.94 73 PRO A N 1
ATOM 548 C CA . PRO A 1 73 ? -8.684 -8.716 -10.144 1.00 92.94 73 PRO A CA 1
ATOM 549 C C . PRO A 1 73 ? -9.526 -8.301 -8.927 1.00 92.94 73 PRO A C 1
ATOM 551 O O . PRO A 1 73 ? -10.662 -7.857 -9.068 1.00 92.94 73 PRO A O 1
ATOM 554 N N . LYS A 1 74 ? -8.981 -8.469 -7.715 1.00 94.19 74 LYS A N 1
ATOM 555 C CA . LYS A 1 74 ? -9.603 -8.063 -6.454 1.00 94.19 74 LYS A CA 1
ATOM 556 C C . LYS A 1 74 ? -8.631 -7.213 -5.647 1.00 94.19 74 LYS A C 1
ATOM 558 O O . LYS A 1 74 ? -7.465 -7.574 -5.502 1.00 94.19 74 LYS A O 1
ATOM 563 N N . ALA A 1 75 ? -9.142 -6.117 -5.096 1.00 96.00 75 ALA A N 1
ATOM 564 C CA . ALA A 1 75 ? -8.399 -5.271 -4.175 1.00 96.00 75 ALA A CA 1
ATOM 565 C C . ALA A 1 75 ? -8.153 -5.983 -2.837 1.00 96.00 75 ALA A C 1
ATOM 567 O O . ALA A 1 75 ? -9.013 -6.717 -2.338 1.00 96.00 75 ALA A O 1
ATOM 568 N N . ASN A 1 76 ? -6.997 -5.714 -2.238 1.00 96.31 76 ASN A N 1
ATOM 569 C CA . ASN A 1 76 ? -6.647 -6.192 -0.910 1.00 96.31 76 ASN A CA 1
ATOM 570 C C . ASN A 1 76 ? -7.382 -5.374 0.153 1.00 96.31 76 ASN A C 1
ATOM 572 O O . ASN A 1 76 ? -7.585 -4.171 -0.006 1.00 96.31 76 ASN A O 1
ATOM 576 N N . ARG A 1 77 ? -7.772 -6.028 1.246 1.00 96.94 77 ARG A N 1
ATOM 577 C CA . ARG A 1 77 ? -8.461 -5.400 2.378 1.00 96.94 77 ARG A CA 1
ATOM 578 C C . ARG A 1 77 ? -7.464 -5.163 3.504 1.00 96.94 77 ARG A C 1
ATOM 580 O O . ARG A 1 77 ? -6.788 -6.102 3.910 1.00 96.94 77 ARG A O 1
ATOM 587 N N . TYR A 1 78 ? -7.431 -3.947 4.032 1.00 97.00 78 TYR A N 1
ATOM 588 C CA . TYR A 1 78 ? -6.616 -3.582 5.187 1.00 97.00 78 TYR A CA 1
ATOM 589 C C . TYR A 1 78 ? -7.501 -2.918 6.236 1.00 97.00 78 TYR A C 1
ATOM 591 O O . TYR A 1 78 ? -8.247 -1.997 5.913 1.00 97.00 78 TYR A O 1
ATOM 599 N N . THR A 1 79 ? -7.428 -3.378 7.481 1.00 97.31 79 THR A N 1
ATOM 600 C CA . THR A 1 79 ? -8.062 -2.684 8.609 1.00 97.31 79 THR A CA 1
ATOM 601 C C . THR A 1 79 ? -7.117 -1.590 9.088 1.00 97.31 79 THR A C 1
ATOM 603 O O . THR A 1 79 ? -5.962 -1.871 9.407 1.00 97.31 79 THR A O 1
ATOM 606 N N . ALA A 1 80 ? -7.582 -0.344 9.097 1.00 97.81 80 ALA A N 1
ATOM 607 C CA . ALA A 1 80 ? -6.783 0.796 9.522 1.00 97.81 80 ALA A CA 1
ATOM 608 C C . ALA A 1 80 ? -6.575 0.774 11.044 1.00 97.81 80 ALA A C 1
ATOM 610 O O . ALA A 1 80 ? -7.540 0.857 11.798 1.00 97.81 80 ALA A O 1
ATOM 611 N N . GLY A 1 81 ? -5.324 0.685 11.503 1.00 98.00 81 GLY A N 1
ATOM 612 C CA . GLY A 1 81 ? -5.007 0.753 12.935 1.00 98.00 81 GLY A CA 1
ATOM 613 C C . GLY A 1 81 ? -5.002 2.179 13.499 1.00 98.00 81 GLY A C 1
ATOM 614 O O . GLY A 1 81 ? -4.938 2.354 14.714 1.00 98.00 81 GLY A O 1
ATOM 615 N N . ASP A 1 82 ? -5.048 3.193 12.631 1.00 98.31 82 ASP A N 1
ATOM 616 C CA . ASP A 1 82 ? -5.055 4.615 12.982 1.00 98.31 82 ASP A CA 1
ATOM 617 C C . ASP A 1 82 ? -5.689 5.452 11.850 1.00 98.31 82 ASP A C 1
ATOM 619 O O . ASP A 1 82 ? -6.165 4.902 10.858 1.00 98.31 82 ASP A O 1
ATOM 623 N N . ASN A 1 83 ? -5.703 6.779 11.974 1.00 98.25 83 ASN A N 1
ATOM 624 C CA . ASN A 1 83 ? -6.304 7.693 11.003 1.00 98.25 83 ASN A CA 1
ATOM 625 C C . ASN A 1 83 ? -5.400 8.067 9.820 1.00 98.25 83 ASN A C 1
ATOM 627 O O . ASN A 1 83 ? -5.881 8.628 8.834 1.00 98.25 83 ASN A O 1
ATOM 631 N N . ILE A 1 84 ? -4.102 7.768 9.899 1.00 98.25 84 ILE A N 1
ATOM 632 C CA . ILE A 1 84 ? -3.138 8.016 8.823 1.00 98.25 84 ILE A CA 1
ATOM 633 C C . ILE A 1 84 ? -2.537 6.685 8.383 1.00 98.25 84 ILE A C 1
ATOM 635 O O . ILE A 1 84 ? -1.931 5.962 9.175 1.00 98.25 84 ILE A O 1
ATOM 639 N N . MET A 1 85 ? -2.712 6.361 7.104 1.00 98.44 85 MET A N 1
ATOM 640 C CA . MET A 1 85 ? -2.081 5.216 6.459 1.00 98.44 85 MET A CA 1
ATOM 641 C C . MET A 1 85 ? -0.984 5.704 5.520 1.00 98.44 85 MET A C 1
ATOM 643 O O . MET A 1 85 ? -1.257 6.460 4.592 1.00 98.44 85 MET A O 1
ATOM 647 N N . THR A 1 86 ? 0.242 5.237 5.724 1.00 98.62 86 THR A N 1
ATOM 648 C CA . THR A 1 86 ? 1.381 5.524 4.852 1.00 98.62 86 THR A CA 1
ATOM 649 C C . THR A 1 86 ? 1.758 4.281 4.065 1.00 98.62 86 THR A C 1
ATOM 651 O O . THR A 1 86 ? 1.999 3.215 4.632 1.00 98.62 86 THR A O 1
ATOM 654 N N . ILE A 1 87 ? 1.825 4.425 2.748 1.00 98.50 87 ILE A N 1
ATOM 655 C CA . ILE A 1 87 ? 2.181 3.372 1.804 1.00 98.50 87 ILE A CA 1
ATOM 656 C C . ILE A 1 87 ? 3.539 3.743 1.212 1.00 98.50 87 ILE A C 1
ATOM 658 O O . ILE A 1 87 ? 3.649 4.760 0.534 1.00 98.50 87 ILE A O 1
ATOM 662 N N . TYR A 1 88 ? 4.563 2.934 1.468 1.00 98.75 88 TYR A N 1
ATOM 663 C CA . TYR A 1 88 ? 5.932 3.115 0.987 1.00 98.75 88 TYR A CA 1
ATOM 664 C C . TYR A 1 88 ? 6.236 2.175 -0.178 1.00 98.75 88 TYR A C 1
ATOM 666 O O . TYR A 1 88 ? 5.806 1.020 -0.171 1.00 98.75 88 TYR A O 1
ATOM 674 N N . GLY A 1 89 ? 7.044 2.635 -1.130 1.00 98.06 89 GLY A N 1
ATOM 675 C CA . GLY A 1 89 ? 7.548 1.823 -2.237 1.00 98.06 89 GLY A CA 1
ATOM 676 C C . GLY A 1 89 ? 7.396 2.482 -3.608 1.00 98.06 89 GLY A C 1
ATOM 677 O O . GLY A 1 89 ? 6.812 3.554 -3.766 1.00 98.06 89 GLY A O 1
ATOM 678 N N . ASN A 1 90 ? 7.937 1.817 -4.629 1.00 97.75 90 ASN A N 1
ATOM 679 C CA . ASN A 1 90 ? 7.901 2.280 -6.019 1.00 97.75 90 ASN A CA 1
ATOM 680 C C . ASN A 1 90 ? 6.609 1.826 -6.719 1.00 97.75 90 ASN A C 1
ATOM 682 O O . ASN A 1 90 ? 6.624 0.940 -7.571 1.00 97.75 90 ASN A O 1
ATOM 686 N N . ILE A 1 91 ? 5.483 2.426 -6.344 1.00 97.25 91 ILE A N 1
ATOM 687 C CA . ILE A 1 91 ? 4.176 2.155 -6.955 1.00 97.25 91 ILE A CA 1
ATOM 688 C C . ILE A 1 91 ? 3.992 3.056 -8.185 1.00 97.25 91 ILE A C 1
ATOM 690 O O . ILE A 1 91 ? 4.336 4.238 -8.146 1.00 97.25 91 ILE A O 1
ATOM 694 N N . SER A 1 92 ? 3.455 2.499 -9.271 1.00 97.44 92 SER A N 1
ATOM 695 C CA . SER A 1 92 ? 3.063 3.245 -10.473 1.00 97.44 92 SER A CA 1
ATOM 696 C C . SER A 1 92 ? 1.579 3.615 -10.465 1.00 97.44 92 SER A C 1
ATOM 698 O O . SER A 1 92 ? 1.232 4.699 -10.924 1.00 97.44 92 SER A O 1
ATOM 700 N N . GLU A 1 93 ? 0.712 2.766 -9.9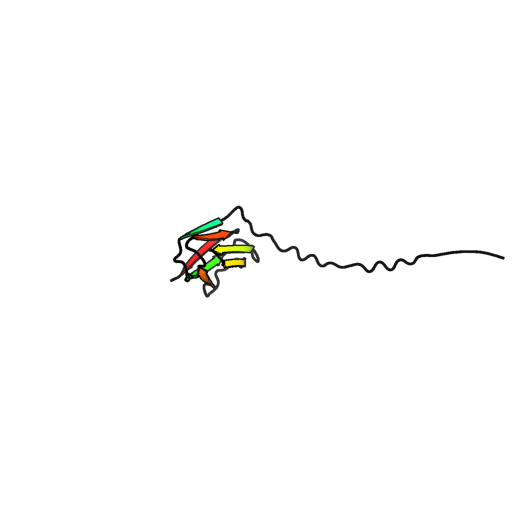02 1.00 97.31 93 GLU A N 1
ATOM 701 C CA . GLU A 1 93 ? -0.715 3.063 -9.729 1.00 97.31 93 GLU A CA 1
ATOM 702 C C . GLU A 1 93 ? -1.234 2.581 -8.368 1.00 97.31 93 GLU A C 1
ATOM 704 O O . GLU A 1 93 ? -0.939 1.465 -7.930 1.00 97.31 93 GLU A O 1
ATOM 709 N N . LEU A 1 94 ? -2.060 3.410 -7.727 1.00 97.19 94 LEU A N 1
ATOM 710 C CA . LEU A 1 94 ? -2.777 3.102 -6.491 1.00 97.19 94 LEU A CA 1
ATOM 711 C C . LEU A 1 94 ? -4.274 3.302 -6.726 1.00 97.19 94 LEU A C 1
ATOM 713 O O . LEU A 1 94 ? -4.707 4.398 -7.073 1.00 97.19 94 LEU A O 1
ATOM 717 N N . HIS A 1 95 ? -5.062 2.251 -6.512 1.00 96.69 95 HIS A N 1
ATOM 718 C CA . HIS A 1 95 ? -6.513 2.280 -6.682 1.00 96.69 95 HIS A CA 1
ATOM 719 C C . HIS A 1 95 ? -7.199 2.075 -5.334 1.00 96.69 95 HIS A C 1
ATOM 721 O O . HIS A 1 95 ? -7.056 1.022 -4.704 1.00 96.69 95 HIS A O 1
ATOM 727 N N . CYS A 1 96 ? -7.978 3.070 -4.918 1.00 92.81 96 CYS A N 1
ATOM 728 C CA . CYS A 1 96 ? -8.845 2.995 -3.747 1.00 92.81 96 CYS A CA 1
ATOM 729 C C . CYS A 1 96 ? -10.244 2.563 -4.190 1.00 92.81 96 CYS A C 1
ATOM 731 O O . CYS A 1 96 ? -10.880 3.238 -4.997 1.00 92.81 96 CYS A O 1
ATOM 733 N N . ASN A 1 97 ? -10.725 1.441 -3.663 1.00 84.50 97 ASN A N 1
ATOM 734 C CA . ASN A 1 97 ? -12.034 0.895 -4.011 1.00 84.50 97 ASN A CA 1
ATOM 735 C C . ASN A 1 97 ? -13.029 1.090 -2.857 1.00 84.50 97 ASN A C 1
ATOM 737 O O . ASN A 1 97 ? -12.632 1.069 -1.691 1.00 84.50 97 ASN A O 1
ATOM 741 N N . LYS A 1 98 ? -14.320 1.248 -3.189 1.00 69.88 98 LYS A N 1
ATOM 742 C CA . LYS A 1 98 ? -15.424 1.197 -2.211 1.00 69.88 98 LYS A CA 1
ATOM 743 C C . LYS A 1 98 ? -15.563 -0.211 -1.636 1.00 69.88 98 LYS A C 1
ATOM 745 O O . LYS A 1 98 ? -15.467 -1.195 -2.402 1.00 69.88 98 LYS A O 1
#

Radius of gyration: 23.88 Å; chains: 1; bounding box: 80×55×28 Å

pLDDT: mean 86.37, std 19.32, range [36.06, 98.75]

Secondary structure (DSSP, 8-state):
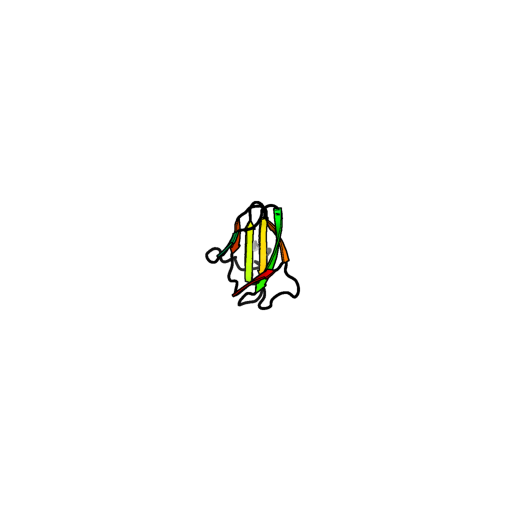---------------------PPPP-TTSEEEEE--TTPEEEEEEEESSTTEEEEEEETTEEEEEEE-SS--SSPEEEE-SSSEEEEEE-EEEEEEE-

Sequence (98 aa):
MRKVFTYFTILAAGLIASTTVQAQVNMSRFITLTVAKDSVIKLNFKAAANDTPVKIKCGSLDTTFTVGTELKPKANRYTAGDNIMTIYGNISELHCNK